Protein AF-A0A484X796-F1 (afdb_monomer_lite)

pLDDT: mean 70.06, std 11.46, range [45.75, 84.19]

Foldseek 3Di:
DVVVVVVVCVVVVHADPLRVLVVLLVCLQVVVDQDPAQEDEDAPPVPDDVSNVSSVVSNPVRPRYDYDYDPPD

Radius of gyration: 15.25 Å; chains: 1; bounding box: 34×30×43 Å

Sequence (73 aa):
MLKAWKTALKAENAVDFSGLIHQAIIILEKGRFVSPWKHILVDEFQDISPQRAALLSALRAQKQTYLAFCRRR

Organism: NCBI:txid69218

Secondary structure (DSSP, 8-state):
-HHHHHHHHHHTT---HHHHHHHHHHHHHTTS-----SEEEES--TT--HHHHHHHHHHHHSTT-EEEE----

InterPro domains:
  IPR014016 UvrD-like helicase, ATP-binding domain [PF00580] (2-65)
  IPR027417 P-loop containing nucleoside triphosphate hydrolase [G3DSA:3.40.50.300] (2-70)
  IPR027417 P-loop containing nucleoside triphosphate hydrolase [SSF52540] (2-60)

Structure (mmCIF, N/CA/C/O backbone):
data_AF-A0A484X796-F1
#
_entry.id   AF-A0A484X796-F1
#
loop_
_atom_site.group_PDB
_atom_site.id
_atom_site.type_symbol
_atom_site.label_atom_id
_atom_site.label_alt_id
_atom_site.label_comp_id
_atom_site.label_asym_id
_atom_site.label_entity_id
_atom_site.label_seq_id
_atom_site.pdbx_PDB_ins_code
_atom_site.Cartn_x
_atom_site.Cartn_y
_atom_site.Cartn_z
_atom_site.occupancy
_atom_site.B_iso_or_equiv
_atom_site.auth_seq_id
_atom_site.auth_comp_id
_atom_site.auth_asym_id
_atom_site.auth_atom_id
_atom_site.pdbx_PDB_model_num
ATOM 1 N N . MET A 1 1 ? 20.413 -5.733 -18.359 1.00 45.75 1 MET A N 1
ATOM 2 C CA . MET A 1 1 ? 19.379 -6.791 -18.300 1.00 45.75 1 MET A CA 1
ATOM 3 C C . MET A 1 1 ? 18.043 -6.295 -17.729 1.00 45.75 1 MET A C 1
ATOM 5 O O . MET A 1 1 ? 17.068 -6.325 -18.460 1.00 45.75 1 MET A O 1
ATOM 9 N N . LEU A 1 2 ? 17.977 -5.719 -16.518 1.00 49.19 2 LEU A N 1
ATOM 10 C CA . LEU A 1 2 ? 16.724 -5.205 -15.906 1.00 49.19 2 LEU A CA 1
ATOM 11 C C . LEU A 1 2 ? 15.947 -4.142 -16.716 1.00 49.19 2 LEU A C 1
ATOM 13 O O . LEU A 1 2 ? 14.728 -4.058 -16.605 1.00 49.19 2 LEU A O 1
ATOM 17 N N . LYS A 1 3 ? 16.632 -3.317 -17.520 1.00 50.78 3 LYS A N 1
ATOM 18 C CA . LYS A 1 3 ? 15.979 -2.277 -18.338 1.00 50.78 3 LYS A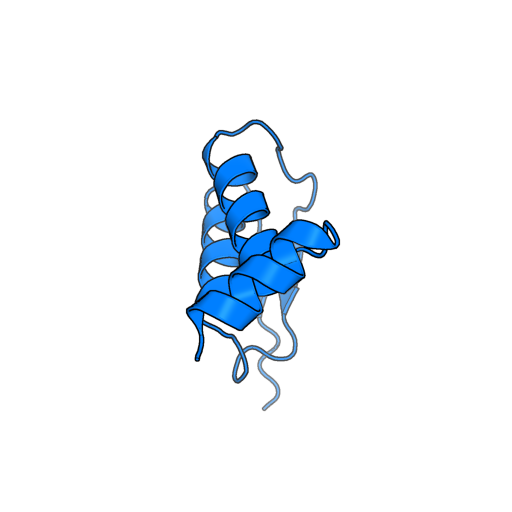 CA 1
ATOM 19 C C . LYS A 1 3 ? 15.152 -2.857 -19.485 1.00 50.78 3 LYS A C 1
ATOM 21 O O . LYS A 1 3 ? 14.048 -2.388 -19.707 1.00 50.78 3 LYS A O 1
ATOM 26 N N . ALA A 1 4 ? 15.661 -3.879 -20.173 1.00 53.00 4 ALA A N 1
ATOM 27 C CA . ALA A 1 4 ? 14.963 -4.492 -21.304 1.00 53.00 4 ALA A CA 1
ATOM 28 C C . ALA A 1 4 ? 13.661 -5.171 -20.856 1.00 53.00 4 ALA A C 1
ATOM 30 O O . ALA A 1 4 ? 12.634 -5.031 -21.510 1.00 53.00 4 ALA A O 1
ATOM 31 N N . TRP A 1 5 ? 13.693 -5.811 -19.685 1.00 48.12 5 TRP A N 1
ATOM 32 C CA . TRP A 1 5 ? 12.527 -6.458 -19.092 1.00 48.12 5 TRP A CA 1
ATOM 33 C C . TRP A 1 5 ? 11.433 -5.448 -18.709 1.00 48.12 5 TRP A C 1
ATOM 35 O O . TRP A 1 5 ? 10.288 -5.596 -19.120 1.00 48.12 5 TRP A O 1
ATOM 45 N N . LYS A 1 6 ? 11.800 -4.339 -18.048 1.00 55.00 6 LYS A N 1
ATOM 46 C CA . LYS A 1 6 ? 10.861 -3.245 -17.734 1.00 55.00 6 LYS A CA 1
ATOM 47 C C . LYS A 1 6 ? 10.251 -2.591 -18.980 1.00 55.00 6 LYS A C 1
ATOM 49 O O . LYS A 1 6 ? 9.108 -2.145 -18.940 1.00 55.00 6 LYS A O 1
ATOM 54 N N . THR A 1 7 ? 11.005 -2.509 -20.077 1.00 59.28 7 THR A N 1
ATOM 55 C CA . THR A 1 7 ? 10.510 -1.948 -21.344 1.00 59.28 7 THR A CA 1
ATOM 56 C C . THR A 1 7 ? 9.530 -2.895 -22.043 1.00 59.28 7 THR A C 1
ATOM 58 O O . THR A 1 7 ? 8.535 -2.415 -22.576 1.00 59.28 7 THR A O 1
ATOM 61 N N . ALA A 1 8 ? 9.757 -4.212 -21.988 1.00 58.88 8 ALA A N 1
ATOM 62 C CA . ALA A 1 8 ? 8.826 -5.216 -22.513 1.00 58.88 8 ALA A CA 1
ATOM 63 C C . ALA A 1 8 ? 7.492 -5.226 -21.739 1.00 58.88 8 ALA A C 1
ATOM 65 O O . ALA A 1 8 ? 6.432 -5.149 -22.348 1.00 58.88 8 ALA A O 1
ATOM 66 N N . LEU A 1 9 ? 7.544 -5.170 -20.402 1.00 53.69 9 LEU A N 1
ATOM 67 C CA . LEU A 1 9 ? 6.361 -5.048 -19.532 1.00 53.69 9 LEU A CA 1
ATOM 68 C C . LEU A 1 9 ? 5.512 -3.809 -19.858 1.00 53.69 9 LEU A C 1
ATOM 70 O O . LEU A 1 9 ? 4.288 -3.876 -19.954 1.00 53.69 9 LEU A O 1
ATOM 74 N N . LYS A 1 10 ? 6.172 -2.671 -20.097 1.00 57.03 10 LYS A N 1
ATOM 75 C CA . LYS A 1 10 ? 5.496 -1.422 -20.466 1.00 57.03 10 LYS A CA 1
ATOM 76 C C . LYS A 1 10 ? 4.863 -1.479 -21.863 1.00 57.03 10 LYS A C 1
ATOM 78 O O . LYS A 1 10 ? 3.865 -0.801 -22.087 1.00 57.03 10 LYS A O 1
ATOM 83 N N . ALA A 1 11 ? 5.427 -2.264 -22.783 1.00 56.09 11 ALA A N 1
ATOM 84 C CA . ALA A 1 11 ? 4.885 -2.463 -24.128 1.00 56.09 11 ALA A CA 1
ATOM 85 C C . ALA A 1 11 ? 3.626 -3.352 -24.129 1.00 56.09 11 ALA A C 1
ATOM 87 O O . ALA A 1 11 ? 2.743 -3.151 -24.957 1.00 56.09 11 ALA A O 1
ATOM 88 N N . GLU A 1 12 ? 3.510 -4.271 -23.169 1.00 58.78 12 GLU A N 1
ATOM 89 C CA . GLU A 1 12 ? 2.355 -5.166 -23.005 1.00 58.78 12 GLU A CA 1
ATOM 90 C C . GLU A 1 12 ? 1.237 -4.583 -22.115 1.00 58.78 12 GLU A C 1
ATOM 92 O O . GLU A 1 12 ? 0.254 -5.265 -21.838 1.00 58.78 12 GLU A O 1
ATOM 97 N N . ASN A 1 13 ? 1.356 -3.326 -21.653 1.00 54.53 13 ASN A N 1
ATOM 98 C CA . ASN A 1 13 ? 0.469 -2.728 -20.634 1.00 54.53 13 ASN A CA 1
ATOM 99 C C . ASN A 1 13 ? 0.393 -3.546 -19.326 1.00 54.53 13 ASN A C 1
ATOM 101 O O . ASN A 1 13 ? -0.508 -3.358 -18.504 1.00 54.53 13 ASN A O 1
ATOM 105 N N . ALA A 1 14 ? 1.353 -4.442 -19.109 1.00 53.41 14 ALA A N 1
ATOM 106 C CA . ALA A 1 14 ? 1.440 -5.268 -17.925 1.00 53.41 14 ALA A CA 1
ATOM 107 C C . ALA A 1 14 ? 2.129 -4.461 -16.819 1.00 53.41 14 ALA A C 1
ATOM 109 O O . ALA A 1 14 ? 3.286 -4.054 -16.934 1.00 53.41 14 ALA A O 1
ATOM 110 N N . VAL A 1 15 ? 1.398 -4.184 -15.740 1.00 58.56 15 VAL A N 1
ATOM 111 C CA . VAL A 1 15 ? 1.947 -3.484 -14.576 1.00 58.56 15 VAL A CA 1
ATOM 112 C C . VAL A 1 15 ? 2.432 -4.523 -13.574 1.00 58.56 15 VAL A C 1
ATOM 114 O O . VAL A 1 15 ? 1.661 -5.367 -13.121 1.00 58.56 15 VAL A O 1
ATOM 117 N N . ASP A 1 16 ? 3.711 -4.440 -13.208 1.00 68.88 16 ASP A N 1
ATOM 118 C CA . ASP A 1 16 ? 4.292 -5.260 -12.146 1.00 68.88 16 ASP A CA 1
ATOM 119 C C . ASP A 1 16 ? 3.481 -5.130 -10.848 1.00 68.88 16 ASP A C 1
ATOM 121 O O . ASP A 1 16 ? 3.041 -4.036 -10.482 1.00 68.88 16 ASP A O 1
ATOM 125 N N . PHE A 1 17 ? 3.379 -6.215 -10.076 1.00 66.06 17 PHE A N 1
ATOM 126 C CA . PHE A 1 17 ? 2.710 -6.214 -8.767 1.00 66.06 17 PHE A CA 1
ATOM 127 C C . PHE A 1 17 ? 3.233 -5.098 -7.840 1.00 66.06 17 PHE A C 1
ATOM 129 O O . PHE A 1 17 ? 2.471 -4.416 -7.158 1.00 66.06 17 PHE A O 1
ATOM 136 N N . SER A 1 18 ? 4.545 -4.851 -7.879 1.00 72.50 18 SER A N 1
ATOM 137 C CA . SER A 1 18 ? 5.197 -3.760 -7.149 1.00 72.50 18 SER A CA 1
ATOM 138 C C . SER A 1 18 ? 4.781 -2.365 -7.641 1.00 72.50 18 SER A C 1
ATOM 140 O O . SER A 1 18 ? 4.574 -1.460 -6.829 1.00 72.50 18 SER A O 1
ATOM 142 N N . GLY A 1 19 ? 4.632 -2.191 -8.957 1.00 77.25 19 GLY A N 1
ATOM 143 C CA . GLY A 1 19 ? 4.203 -0.933 -9.568 1.00 77.25 19 GLY A CA 1
ATOM 144 C C . GLY A 1 19 ? 2.746 -0.604 -9.249 1.00 77.25 19 GLY A C 1
ATOM 145 O O . GLY A 1 19 ? 2.443 0.543 -8.925 1.00 77.25 19 GLY A O 1
ATOM 146 N N . LEU A 1 20 ? 1.870 -1.614 -9.249 1.00 79.94 20 LEU A N 1
ATOM 147 C CA . LEU A 1 20 ? 0.462 -1.470 -8.866 1.00 79.94 20 LEU A CA 1
ATOM 148 C C . LEU A 1 20 ? 0.313 -1.019 -7.411 1.00 79.94 20 LEU A C 1
ATOM 150 O O . LEU A 1 20 ? -0.432 -0.081 -7.130 1.00 79.94 20 LEU A O 1
ATOM 154 N N . ILE A 1 21 ? 1.062 -1.633 -6.487 1.00 80.44 21 ILE A N 1
ATOM 155 C CA . ILE A 1 21 ? 1.057 -1.227 -5.074 1.00 80.44 21 ILE A CA 1
ATOM 156 C C . ILE A 1 21 ? 1.534 0.220 -4.934 1.00 80.44 21 ILE A C 1
ATOM 158 O O . ILE A 1 21 ? 0.927 1.000 -4.205 1.00 80.44 21 ILE A O 1
ATOM 162 N N . HIS A 1 22 ? 2.585 0.604 -5.658 1.00 82.88 22 HIS A N 1
ATOM 163 C CA . HIS A 1 22 ? 3.104 1.966 -5.604 1.00 82.88 22 HIS A CA 1
ATOM 164 C C . HIS A 1 22 ? 2.093 2.997 -6.133 1.00 82.88 22 HIS A C 1
ATOM 166 O O . HIS A 1 22 ? 1.881 4.035 -5.509 1.00 82.88 22 HIS A O 1
ATOM 172 N N . GLN A 1 23 ? 1.410 2.701 -7.243 1.00 82.56 23 GLN A N 1
ATOM 173 C CA . GLN A 1 23 ? 0.332 3.548 -7.759 1.00 82.56 23 GLN A CA 1
ATOM 174 C C . GLN A 1 23 ? -0.835 3.659 -6.771 1.00 82.56 23 GLN A C 1
ATOM 176 O O . GLN A 1 23 ? -1.346 4.759 -6.558 1.00 82.56 23 GLN A O 1
ATOM 181 N N . ALA A 1 24 ? -1.225 2.552 -6.135 1.00 80.81 24 ALA A N 1
ATOM 182 C CA . ALA A 1 24 ? -2.268 2.547 -5.116 1.00 80.81 24 ALA A CA 1
ATOM 183 C C . ALA A 1 24 ? -1.894 3.430 -3.914 1.00 80.81 24 ALA A C 1
ATOM 185 O O . ALA A 1 24 ? -2.710 4.245 -3.489 1.00 80.81 24 ALA A O 1
ATOM 186 N N . ILE A 1 25 ? -0.649 3.346 -3.426 1.00 83.31 25 ILE A N 1
ATOM 187 C CA . ILE A 1 25 ? -0.137 4.215 -2.353 1.00 83.31 25 ILE A CA 1
ATOM 188 C C . ILE A 1 25 ? -0.242 5.689 -2.755 1.00 83.31 25 ILE A C 1
ATOM 190 O O . ILE A 1 25 ? -0.809 6.477 -2.007 1.00 83.31 25 ILE A O 1
ATOM 194 N N . ILE A 1 26 ? 0.203 6.056 -3.961 1.00 84.19 26 ILE A N 1
ATOM 195 C CA . ILE A 1 26 ? 0.139 7.446 -4.444 1.00 84.19 26 ILE A CA 1
ATOM 196 C C . ILE A 1 26 ? -1.307 7.963 -4.492 1.00 84.19 26 ILE A C 1
ATOM 198 O O . ILE A 1 26 ? -1.568 9.127 -4.186 1.00 84.19 26 ILE A O 1
ATOM 202 N N . ILE A 1 27 ? -2.265 7.129 -4.903 1.00 82.06 27 ILE A N 1
ATOM 203 C CA . ILE A 1 27 ? -3.687 7.505 -4.954 1.00 82.06 27 ILE A CA 1
ATOM 204 C C . ILE A 1 27 ? -4.251 7.702 -3.538 1.00 82.06 27 ILE A C 1
ATOM 206 O O . ILE A 1 27 ? -5.009 8.652 -3.315 1.00 82.06 27 ILE A O 1
ATOM 210 N N . LEU A 1 28 ? -3.857 6.840 -2.594 1.00 79.81 28 LEU A N 1
ATOM 211 C CA . LEU A 1 28 ? -4.243 6.911 -1.183 1.00 79.81 28 LEU A CA 1
ATOM 212 C C . LEU A 1 28 ? -3.650 8.140 -0.482 1.00 79.81 28 LEU A C 1
ATOM 214 O O . LEU A 1 28 ? -4.373 8.837 0.228 1.00 79.81 28 LEU A O 1
ATOM 218 N N . GLU A 1 29 ? -2.371 8.443 -0.710 1.00 79.75 29 GLU A N 1
ATOM 219 C CA . GLU A 1 29 ? -1.685 9.622 -0.161 1.00 79.75 29 GLU A CA 1
ATOM 220 C C . GLU A 1 29 ? -2.281 10.927 -0.688 1.00 79.75 29 GLU A C 1
ATOM 222 O O . GLU A 1 29 ? -2.461 11.884 0.061 1.00 79.75 29 GLU A O 1
ATOM 227 N N . LYS A 1 30 ? -2.660 10.960 -1.972 1.00 80.25 30 LYS A N 1
ATOM 228 C CA . LYS A 1 30 ? -3.337 12.115 -2.582 1.00 80.25 30 LYS A CA 1
ATOM 229 C C . LYS A 1 30 ? -4.781 12.302 -2.101 1.00 80.25 30 LYS A C 1
ATOM 231 O O . LYS A 1 30 ? -5.437 13.236 -2.555 1.00 80.25 30 LYS A O 1
ATOM 236 N N . GLY A 1 31 ? -5.308 11.412 -1.253 1.00 73.88 31 GLY A N 1
ATOM 237 C CA . GLY A 1 31 ? -6.669 11.498 -0.714 1.00 73.88 31 GLY A CA 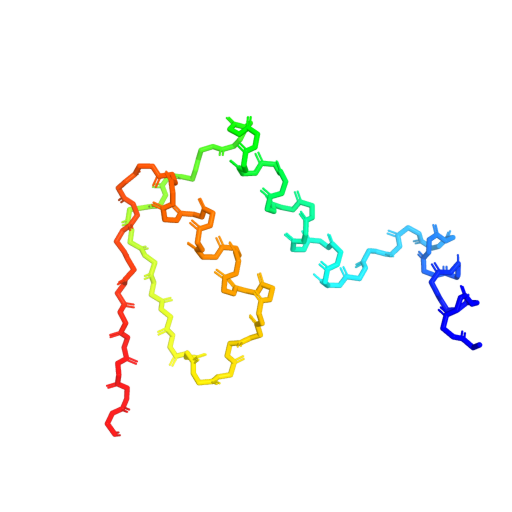1
ATOM 238 C C . GLY A 1 31 ? -7.775 11.352 -1.763 1.00 73.88 31 GLY A C 1
ATOM 239 O O . GLY A 1 31 ? -8.926 11.676 -1.488 1.00 73.88 31 GLY A O 1
ATOM 240 N N . ARG A 1 32 ? -7.449 10.869 -2.974 1.00 74.50 32 ARG A N 1
ATOM 241 C CA . ARG A 1 32 ? -8.433 10.672 -4.058 1.00 74.50 32 ARG A CA 1
ATOM 242 C C . ARG A 1 32 ? -9.325 9.459 -3.814 1.00 74.50 32 ARG A C 1
ATOM 244 O O . ARG A 1 32 ? -10.388 9.356 -4.415 1.00 74.50 32 ARG A O 1
ATOM 251 N N . PHE A 1 33 ? -8.878 8.549 -2.955 1.00 74.19 33 PHE A N 1
ATOM 252 C CA . PHE A 1 33 ? -9.635 7.393 -2.512 1.00 74.19 33 PHE A CA 1
ATOM 253 C C . PHE A 1 33 ? -9.587 7.321 -0.989 1.00 74.19 33 PHE A C 1
ATOM 255 O O . PHE A 1 33 ? -8.499 7.308 -0.414 1.00 74.19 33 PHE A O 1
ATOM 262 N N . VAL A 1 34 ? -10.761 7.270 -0.360 1.00 72.62 34 VAL A N 1
ATOM 263 C CA . VAL A 1 34 ? -10.917 7.040 1.078 1.00 72.62 34 VAL A CA 1
ATOM 264 C C . VAL A 1 34 ? -11.382 5.606 1.262 1.00 72.62 34 VAL A C 1
ATOM 266 O O . VAL A 1 34 ? -12.447 5.236 0.766 1.00 72.62 34 VAL A O 1
ATOM 269 N N . SER A 1 35 ? -10.592 4.790 1.956 1.00 70.00 35 SER A N 1
ATOM 270 C CA . SER A 1 35 ? -10.980 3.405 2.209 1.00 70.00 35 SER A CA 1
ATOM 271 C C . SER A 1 35 ? -12.180 3.338 3.170 1.00 70.00 35 SER A C 1
ATOM 273 O O . SER A 1 35 ? -12.093 3.885 4.269 1.00 70.00 35 SER A O 1
ATOM 275 N N . PRO A 1 36 ? -13.275 2.629 2.831 1.00 76.12 36 PRO A N 1
ATOM 276 C CA . PRO A 1 36 ? -14.430 2.457 3.722 1.00 76.12 36 PRO A CA 1
ATOM 277 C C . PRO A 1 36 ? -14.202 1.397 4.819 1.00 76.12 36 PRO A C 1
ATOM 279 O O . PRO A 1 36 ? -15.100 1.113 5.614 1.00 76.12 36 PRO A O 1
ATOM 282 N N . TRP A 1 37 ? -13.026 0.766 4.854 1.00 75.69 37 TRP A N 1
ATOM 283 C CA . TRP A 1 37 ? -12.718 -0.336 5.761 1.00 75.69 37 TRP A CA 1
ATOM 284 C C . TRP A 1 37 ? -12.257 0.171 7.125 1.00 75.69 37 TRP A C 1
ATOM 286 O O . TRP A 1 37 ? -11.237 0.841 7.239 1.00 75.69 37 TRP A O 1
ATOM 296 N N . LYS A 1 38 ? -12.988 -0.207 8.176 1.00 73.25 38 LYS A N 1
ATOM 297 C CA . LYS A 1 38 ? -12.660 0.155 9.565 1.00 73.25 38 LYS A CA 1
ATOM 298 C C . LYS A 1 38 ? -11.677 -0.810 10.224 1.00 73.25 38 LYS A C 1
ATOM 300 O O . LYS A 1 38 ? -10.947 -0.417 11.127 1.00 73.25 38 LYS A O 1
ATOM 305 N N . HIS A 1 39 ? -11.654 -2.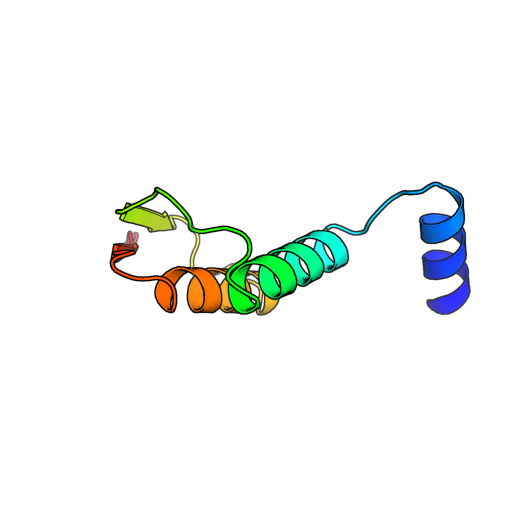068 9.786 1.00 77.69 39 HIS A N 1
ATOM 306 C CA . HIS A 1 39 ? -10.811 -3.111 10.364 1.00 77.69 39 HIS A CA 1
ATOM 307 C C . HIS A 1 39 ? -10.122 -3.897 9.254 1.00 77.69 39 HIS A C 1
ATOM 309 O O . HIS A 1 39 ? -10.785 -4.387 8.342 1.00 77.69 39 HIS A O 1
ATOM 315 N N . ILE A 1 40 ? -8.798 -4.017 9.341 1.00 78.69 40 ILE A N 1
ATOM 316 C CA . ILE A 1 40 ? -7.987 -4.818 8.421 1.00 78.69 40 ILE A CA 1
ATOM 317 C C . ILE A 1 40 ? -7.252 -5.867 9.254 1.00 78.69 40 ILE A C 1
ATOM 319 O O . ILE A 1 40 ? -6.598 -5.528 10.239 1.00 78.69 40 ILE A O 1
ATOM 323 N N . LEU A 1 41 ? -7.382 -7.136 8.871 1.00 80.12 41 LEU A N 1
ATOM 324 C CA . LEU A 1 41 ? -6.704 -8.269 9.500 1.00 80.12 41 LEU A CA 1
ATOM 325 C C . LEU A 1 41 ? -5.536 -8.708 8.617 1.00 80.12 41 LEU A C 1
ATOM 327 O O . LEU A 1 41 ? -5.698 -8.851 7.407 1.00 80.12 41 LEU A O 1
ATOM 331 N N . VAL A 1 42 ? -4.370 -8.927 9.222 1.00 78.75 42 VAL A N 1
ATOM 332 C CA . VAL A 1 42 ? -3.180 -9.445 8.529 1.00 78.75 42 VAL A CA 1
ATOM 333 C C . VAL A 1 42 ? -2.750 -10.739 9.217 1.00 78.75 42 VAL A C 1
ATOM 335 O O . VAL A 1 42 ? -2.409 -10.704 10.399 1.00 78.75 42 VAL A O 1
ATOM 338 N N . ASP A 1 43 ? -2.802 -11.863 8.490 1.00 74.38 43 ASP A N 1
ATOM 339 C CA . ASP A 1 43 ? -2.484 -13.214 9.005 1.00 74.38 43 ASP A CA 1
ATOM 340 C C . ASP A 1 43 ? -0.981 -13.554 8.854 1.00 74.38 43 ASP A C 1
ATOM 342 O O . ASP A 1 43 ? -0.389 -14.180 9.726 1.00 74.38 43 ASP A O 1
ATOM 346 N N . GLU A 1 44 ? -0.311 -13.044 7.810 1.00 77.94 44 GLU A N 1
ATOM 347 C CA . GLU A 1 44 ? 1.106 -13.323 7.496 1.00 77.94 44 GLU A CA 1
ATOM 348 C C . GLU A 1 44 ? 1.989 -12.071 7.609 1.00 77.94 44 GLU A C 1
ATOM 350 O O . GLU A 1 44 ? 2.522 -11.543 6.633 1.00 77.94 44 GLU A O 1
ATOM 355 N N . PHE A 1 45 ? 2.139 -11.533 8.817 1.00 69.50 45 PHE A N 1
ATOM 356 C CA . PHE A 1 45 ? 2.941 -10.317 8.991 1.00 69.50 45 PHE A CA 1
ATOM 357 C C . PHE A 1 45 ? 4.454 -10.551 8.883 1.00 69.50 45 PHE A C 1
ATOM 359 O O . PHE A 1 45 ? 5.194 -9.611 8.604 1.00 69.50 45 PHE A O 1
ATOM 366 N N . GLN A 1 46 ? 4.927 -11.780 9.112 1.00 67.69 46 GLN A N 1
ATOM 367 C CA . GLN A 1 46 ? 6.358 -12.098 9.040 1.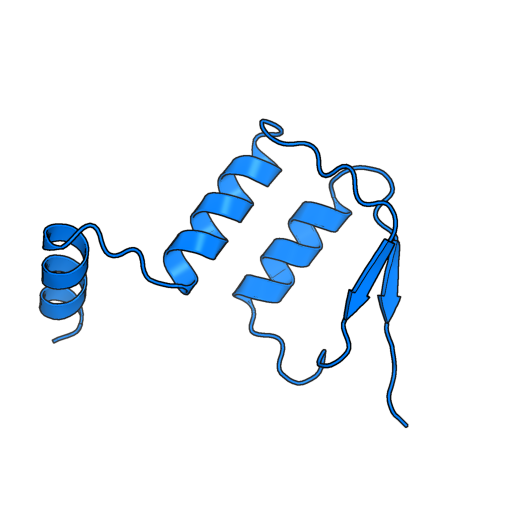00 67.69 46 GLN A CA 1
ATOM 368 C C . GLN A 1 46 ? 6.891 -12.012 7.600 1.00 67.69 46 GLN A C 1
ATOM 370 O O . GLN A 1 46 ? 8.017 -11.567 7.402 1.00 67.69 46 GLN A O 1
ATOM 375 N N . ASP A 1 47 ? 6.049 -12.306 6.605 1.00 72.56 47 ASP A N 1
ATOM 376 C CA . ASP A 1 47 ? 6.375 -12.235 5.173 1.00 72.56 47 ASP A CA 1
ATOM 377 C C . ASP A 1 47 ? 6.007 -10.886 4.532 1.00 72.56 47 ASP A C 1
ATOM 379 O O . ASP A 1 47 ? 5.814 -10.762 3.313 1.00 72.56 47 ASP A O 1
ATOM 383 N N . ILE A 1 48 ? 5.876 -9.827 5.339 1.00 74.62 48 ILE A N 1
ATOM 384 C CA . ILE A 1 48 ? 5.495 -8.526 4.806 1.00 74.62 48 ILE A CA 1
ATOM 385 C C . ILE A 1 48 ? 6.665 -7.860 4.073 1.00 74.62 48 ILE A C 1
ATOM 387 O O . ILE A 1 48 ? 7.671 -7.452 4.651 1.00 74.62 48 ILE A O 1
ATOM 391 N N . SER A 1 49 ? 6.510 -7.692 2.759 1.00 78.69 49 SER A N 1
ATOM 392 C CA . SER A 1 49 ? 7.437 -6.884 1.970 1.00 78.69 49 SER A CA 1
ATOM 393 C C . SER A 1 49 ? 7.295 -5.391 2.325 1.00 78.69 49 SER A C 1
ATOM 395 O O . SER A 1 49 ? 6.193 -4.929 2.649 1.00 78.69 49 SER A O 1
ATOM 397 N N . PRO A 1 50 ? 8.368 -4.582 2.215 1.00 79.50 50 PRO A N 1
ATOM 398 C CA . PRO A 1 50 ? 8.335 -3.161 2.585 1.00 79.50 50 PRO A CA 1
ATOM 399 C C . PRO A 1 50 ? 7.271 -2.357 1.820 1.00 79.50 50 PRO A C 1
ATOM 401 O O . PRO A 1 50 ? 6.717 -1.391 2.337 1.00 79.50 50 PRO A O 1
ATOM 404 N N . GLN A 1 51 ? 6.918 -2.788 0.609 1.00 78.44 51 GLN A N 1
ATOM 405 C CA . GLN A 1 51 ? 5.877 -2.161 -0.210 1.00 78.44 51 GLN A CA 1
ATOM 406 C C . GLN A 1 51 ? 4.474 -2.377 0.374 1.00 78.44 51 GLN A C 1
ATOM 408 O O . GLN A 1 51 ? 3.657 -1.460 0.385 1.00 78.44 51 GLN A O 1
ATOM 413 N N . ARG A 1 52 ? 4.201 -3.572 0.915 1.00 81.94 52 ARG A N 1
ATOM 414 C CA . ARG A 1 52 ? 2.940 -3.872 1.610 1.00 81.94 52 ARG A CA 1
ATOM 415 C C . ARG A 1 52 ? 2.855 -3.117 2.937 1.00 81.94 52 ARG A C 1
ATOM 417 O O . ARG A 1 52 ? 1.795 -2.602 3.274 1.00 81.94 52 ARG A O 1
ATOM 424 N N . ALA A 1 53 ? 3.973 -2.981 3.652 1.00 82.69 53 ALA A N 1
ATOM 425 C CA . ALA A 1 53 ? 4.038 -2.174 4.870 1.00 82.69 53 ALA A CA 1
ATOM 426 C C . ALA A 1 53 ? 3.766 -0.681 4.601 1.00 82.69 53 ALA A C 1
ATOM 428 O O . ALA A 1 53 ? 3.041 -0.039 5.365 1.00 82.69 53 ALA A O 1
ATOM 429 N N . ALA A 1 54 ? 4.284 -0.138 3.495 1.00 83.38 54 ALA A N 1
ATOM 430 C CA . ALA A 1 54 ? 3.983 1.225 3.059 1.00 83.38 54 ALA A CA 1
ATOM 431 C C . ALA A 1 54 ? 2.492 1.404 2.724 1.00 83.38 54 ALA A C 1
ATOM 433 O O . ALA A 1 54 ? 1.881 2.379 3.155 1.00 83.38 54 ALA A O 1
ATOM 434 N N . LEU A 1 55 ? 1.874 0.423 2.055 1.00 82.56 55 LEU A N 1
ATOM 435 C CA . LEU A 1 55 ? 0.435 0.428 1.782 1.00 82.56 55 LEU A CA 1
ATOM 436 C C . LEU A 1 55 ? -0.401 0.419 3.069 1.00 82.56 55 LEU A C 1
ATOM 438 O O . LEU A 1 55 ? -1.310 1.232 3.216 1.00 82.56 55 LEU A O 1
ATOM 442 N N . LEU A 1 56 ? -0.067 -0.449 4.029 1.00 82.62 56 LEU A N 1
ATOM 443 C CA . LEU A 1 56 ? -0.725 -0.469 5.340 1.00 82.62 56 LEU A CA 1
ATOM 444 C C . LEU A 1 56 ? -0.543 0.854 6.090 1.00 82.62 56 LEU A C 1
ATOM 446 O O . LEU A 1 56 ? -1.464 1.306 6.764 1.00 82.62 56 LEU A O 1
ATOM 450 N N . SER A 1 57 ? 0.624 1.487 5.970 1.00 82.81 57 SER A N 1
ATOM 451 C CA . SER A 1 57 ? 0.901 2.778 6.606 1.00 82.81 57 SER A CA 1
ATOM 452 C C . SER A 1 57 ? 0.067 3.900 5.985 1.00 82.81 57 SER A C 1
ATOM 454 O O . SER A 1 57 ? -0.532 4.681 6.721 1.00 82.81 57 SER A O 1
ATOM 456 N N . ALA A 1 58 ? -0.062 3.925 4.655 1.00 83.31 58 ALA A N 1
ATOM 457 C CA . ALA A 1 58 ? -0.940 4.855 3.946 1.00 83.31 58 ALA A CA 1
ATOM 458 C C . ALA A 1 58 ? -2.420 4.654 4.329 1.00 83.31 58 ALA A C 1
ATOM 460 O O . ALA A 1 58 ? -3.132 5.622 4.582 1.00 83.31 58 ALA A O 1
ATOM 461 N N . LEU A 1 59 ? -2.874 3.401 4.459 1.00 80.62 59 LEU A N 1
ATOM 462 C CA . LEU A 1 59 ? -4.237 3.071 4.898 1.00 80.62 59 LEU A CA 1
ATOM 463 C C . LEU A 1 59 ? -4.502 3.427 6.368 1.00 80.62 59 LEU A C 1
ATOM 465 O O . LEU A 1 59 ? -5.610 3.829 6.712 1.00 80.62 59 LEU A O 1
ATOM 469 N N . ARG A 1 60 ? -3.497 3.301 7.244 1.00 80.25 60 ARG A N 1
ATOM 470 C CA . ARG A 1 60 ? -3.581 3.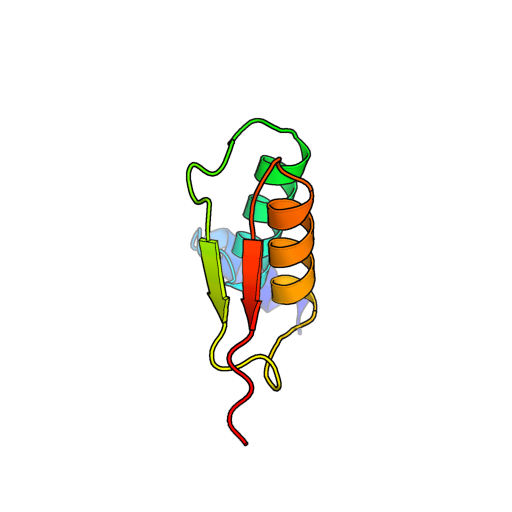735 8.650 1.00 80.25 60 ARG A CA 1
ATOM 471 C C . ARG A 1 60 ? -3.564 5.253 8.800 1.00 80.25 60 ARG A C 1
ATOM 473 O O . ARG A 1 60 ? -4.147 5.764 9.751 1.00 80.25 60 ARG A O 1
ATOM 480 N N . ALA A 1 61 ? -2.883 5.961 7.900 1.00 78.88 61 ALA A N 1
ATOM 481 C CA . ALA A 1 61 ? -2.899 7.420 7.863 1.00 78.88 61 ALA A CA 1
ATOM 482 C C . ALA A 1 61 ? -4.283 7.960 7.459 1.00 78.88 61 ALA A C 1
ATOM 484 O O . ALA A 1 61 ? -4.673 9.047 7.888 1.00 78.88 61 ALA A O 1
ATOM 485 N N . GLN A 1 62 ? -5.059 7.187 6.689 1.00 71.00 62 GLN A N 1
ATOM 486 C CA . GLN A 1 62 ? -6.479 7.461 6.477 1.00 71.00 62 GLN A CA 1
ATOM 487 C C . GLN A 1 62 ? -7.287 7.120 7.744 1.00 71.00 62 GLN A C 1
ATOM 489 O O . GLN A 1 62 ? -7.058 6.111 8.411 1.00 71.00 62 GLN A O 1
ATOM 494 N N . LYS A 1 63 ? -8.203 8.017 8.133 1.00 62.78 63 LYS A N 1
ATOM 495 C CA . LYS A 1 63 ? -8.858 8.009 9.453 1.00 62.78 63 LYS A CA 1
ATOM 496 C C . LYS A 1 63 ? -9.558 6.675 9.780 1.00 62.78 63 LYS A C 1
ATOM 498 O O . LYS A 1 63 ? -10.409 6.222 9.027 1.00 62.78 63 LYS A O 1
ATOM 503 N N . GLN A 1 64 ? -9.286 6.173 10.993 1.00 60.25 64 GLN A N 1
ATOM 504 C CA . GLN A 1 64 ? -9.984 5.085 11.711 1.00 60.25 64 GLN A CA 1
ATOM 505 C C . GLN A 1 64 ? -9.852 3.666 11.129 1.00 60.25 64 GLN A C 1
ATOM 507 O O . GLN A 1 64 ? -10.732 2.831 11.335 1.00 60.25 64 GLN A O 1
ATOM 512 N N . THR A 1 65 ? -8.731 3.352 10.478 1.00 64.38 65 THR A N 1
ATOM 513 C CA . THR A 1 65 ? -8.395 1.960 10.149 1.00 64.38 65 THR A CA 1
ATOM 514 C C . THR A 1 65 ? -7.696 1.286 11.334 1.00 64.38 65 THR A C 1
ATOM 516 O O . THR A 1 65 ? -6.533 1.570 11.633 1.00 64.38 65 THR A O 1
ATOM 519 N N . TYR A 1 66 ? -8.381 0.366 12.008 1.00 63.59 66 TYR A N 1
ATOM 520 C CA . TYR A 1 66 ? -7.791 -0.484 13.040 1.00 63.59 66 TYR A CA 1
ATOM 521 C C . TYR A 1 66 ? -7.167 -1.721 12.393 1.00 63.59 66 TYR A C 1
ATOM 523 O O . TYR A 1 66 ? -7.861 -2.562 11.820 1.00 63.59 66 TYR A O 1
ATOM 531 N N . LEU A 1 67 ? -5.845 -1.836 12.490 1.00 68.31 67 LEU A N 1
ATOM 532 C CA . LEU A 1 67 ? -5.128 -3.020 12.033 1.00 68.31 67 LEU A CA 1
ATOM 533 C C . LEU A 1 67 ? -5.129 -4.058 13.160 1.00 68.31 67 LEU A C 1
ATOM 535 O O . LEU A 1 67 ? -4.470 -3.865 14.182 1.00 68.31 67 LEU A O 1
ATOM 539 N N . ALA A 1 68 ? -5.889 -5.134 12.987 1.00 64.69 68 ALA A N 1
ATOM 540 C CA . ALA A 1 68 ? -5.911 -6.246 13.920 1.00 64.69 68 ALA A CA 1
ATOM 541 C C . ALA A 1 68 ? -4.832 -7.256 13.511 1.00 64.69 68 ALA A C 1
ATOM 543 O O . ALA A 1 68 ? -4.826 -7.799 12.405 1.00 64.69 68 ALA A O 1
ATOM 544 N N . PHE A 1 69 ? -3.875 -7.454 14.409 1.00 64.56 69 PHE A N 1
ATOM 545 C CA . PHE A 1 69 ? -2.721 -8.312 14.197 1.00 64.56 69 PHE A CA 1
ATOM 546 C C . PHE A 1 69 ? -2.998 -9.696 14.785 1.00 64.56 69 PHE A C 1
ATOM 548 O O . PHE A 1 69 ? -3.098 -9.841 16.006 1.00 64.56 69 PHE A O 1
ATOM 555 N N . CYS A 1 70 ? -3.126 -10.713 13.931 1.00 56.09 70 CYS A N 1
ATOM 556 C CA . CYS A 1 70 ? -3.235 -12.092 14.390 1.00 56.09 70 CYS A CA 1
ATOM 557 C C . CYS A 1 70 ? -1.821 -12.628 14.634 1.00 56.09 70 CYS A C 1
ATOM 559 O O . CYS A 1 70 ? -1.118 -13.030 13.710 1.00 56.09 70 CYS A O 1
ATOM 561 N N . ARG A 1 71 ? -1.359 -12.594 15.887 1.00 50.00 71 ARG A N 1
ATOM 562 C CA . ARG A 1 71 ? -0.109 -13.262 16.259 1.00 50.00 71 ARG A CA 1
ATOM 563 C C . ARG A 1 71 ? -0.413 -14.754 16.386 1.00 50.00 71 ARG A C 1
ATOM 565 O O . ARG A 1 71 ? -0.884 -15.179 17.440 1.00 50.00 71 ARG A O 1
ATOM 572 N N . ARG A 1 72 ? -0.169 -15.546 15.332 1.00 50.41 72 ARG A N 1
ATOM 573 C CA . ARG A 1 72 ? -0.053 -17.001 15.510 1.00 50.41 72 ARG A CA 1
ATOM 574 C C . ARG A 1 72 ? 1.12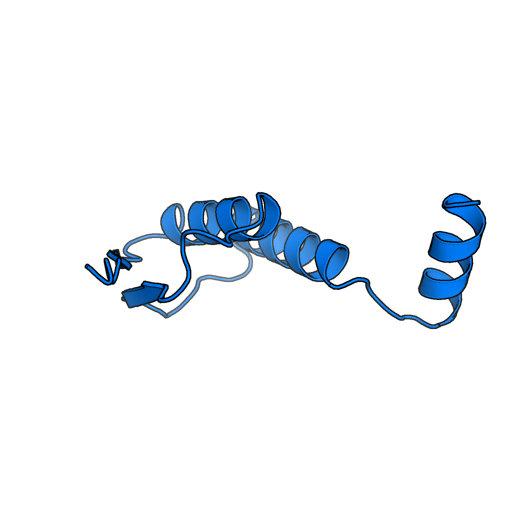1 -17.240 16.453 1.00 50.41 72 ARG A C 1
ATOM 576 O O . ARG A 1 72 ? 2.241 -16.807 16.186 1.00 50.41 72 ARG A O 1
ATOM 583 N N . ARG A 1 73 ? 0.783 -17.785 17.616 1.00 47.34 73 ARG A N 1
ATOM 584 C CA . ARG A 1 73 ? 1.730 -18.289 18.599 1.00 47.34 73 ARG A CA 1
ATOM 585 C C . ARG A 1 73 ? 2.445 -19.506 18.019 1.00 47.34 73 ARG A C 1
ATOM 587 O O . ARG A 1 73 ? 1.773 -20.253 17.274 1.00 47.34 73 ARG A O 1
#